Protein AF-A0A951ZNT4-F1 (afdb_monomer_lite)

Secondary structure (DSSP, 8-state):
-------HHHHHHHHHHHHHHHHHHHHHHHHHHHHHTTS-HHHHHHHHHHHHHHHHHHHHHHHHHHHHHHHHHHHHHTT-GGGHHHHHHHHHHHHHHHHHHHHHHHHHHHHHHHHHHHTSSS--

Foldseek 3Di:
DPPQPPDPVSVCVVVVVVVVVVVVVVVVVVVVVVVLVPPDDVVNVVVVVVVVVVVVLVVVLVVLVVVLVVVLVVCVVVVNNVVNVVSVVVNVVVSVVSVVVVVVCCVVCVVVVCVVVVVPPPPD

Structure (mmCIF, N/CA/C/O backbone):
data_AF-A0A951ZNT4-F1
#
_entry.id   AF-A0A951ZNT4-F1
#
loop_
_atom_site.group_PDB
_atom_site.id
_atom_site.type_symbol
_atom_site.label_atom_id
_atom_site.label_alt_id
_atom_site.label_comp_id
_atom_site.label_asym_id
_atom_site.label_entity_id
_atom_site.label_seq_id
_atom_site.pdbx_PDB_ins_code
_atom_site.Cartn_x
_atom_site.Cartn_y
_atom_site.Cartn_z
_atom_site.occupancy
_atom_site.B_iso_or_equiv
_atom_site.auth_seq_id
_atom_site.auth_comp_id
_atom_site.auth_asym_id
_atom_site.auth_atom_id
_atom_site.pdbx_PDB_model_num
ATOM 1 N N . MET A 1 1 ? -20.650 -4.894 19.867 1.00 52.72 1 MET A N 1
ATOM 2 C CA . MET A 1 1 ? -19.772 -5.561 18.879 1.00 52.72 1 MET A CA 1
ATOM 3 C C . MET A 1 1 ? -20.407 -6.892 18.522 1.00 52.72 1 MET A C 1
ATOM 5 O O . MET A 1 1 ? -20.814 -7.573 19.461 1.00 52.72 1 MET A O 1
ATOM 9 N N . PRO A 1 2 ? -20.552 -7.263 17.239 1.00 50.50 2 PRO A N 1
ATOM 10 C CA . PRO A 1 2 ? -20.989 -8.612 16.906 1.00 50.50 2 PRO A CA 1
ATOM 11 C C . PRO A 1 2 ? -19.933 -9.580 17.448 1.00 50.50 2 PRO A C 1
ATOM 13 O O . PRO A 1 2 ? -18.742 -9.393 17.199 1.00 50.50 2 PRO A O 1
ATOM 16 N N . LYS A 1 3 ? -20.347 -10.561 18.255 1.00 54.88 3 LYS A N 1
ATOM 17 C CA . LYS A 1 3 ? -19.443 -11.596 18.764 1.00 54.88 3 LYS A CA 1
ATOM 18 C C . LYS A 1 3 ? -18.881 -12.353 17.560 1.00 54.88 3 LYS A C 1
ATOM 20 O O . LYS A 1 3 ? -19.650 -12.939 16.801 1.00 54.88 3 LYS A O 1
ATOM 25 N N . VAL A 1 4 ? -17.561 -12.337 17.373 1.00 58.88 4 VAL A N 1
ATOM 26 C CA . VAL A 1 4 ? -16.910 -13.243 16.423 1.00 58.88 4 VAL A CA 1
ATOM 27 C C . VAL A 1 4 ? -17.118 -14.644 16.979 1.00 58.88 4 VAL A C 1
ATOM 29 O O . VAL A 1 4 ? -16.508 -15.017 17.977 1.00 58.88 4 VAL A O 1
ATOM 32 N N . ASN A 1 5 ? -18.042 -15.394 16.384 1.00 57.31 5 ASN A N 1
ATOM 33 C CA . ASN A 1 5 ? -18.236 -16.793 16.725 1.00 57.31 5 ASN A CA 1
ATOM 34 C C . ASN A 1 5 ? -16.961 -17.526 16.295 1.00 57.31 5 ASN A C 1
ATOM 36 O O . ASN A 1 5 ? -16.727 -17.690 15.096 1.00 57.31 5 ASN A O 1
ATOM 40 N N . THR A 1 6 ? -16.142 -17.953 17.257 1.00 66.88 6 THR A N 1
ATOM 41 C CA . THR A 1 6 ? -14.878 -18.702 17.095 1.00 66.88 6 THR A CA 1
ATOM 42 C C . THR A 1 6 ? -15.096 -20.132 16.582 1.00 66.88 6 THR A C 1
ATOM 44 O O . THR A 1 6 ? -14.324 -21.042 16.863 1.00 66.88 6 THR A O 1
ATOM 47 N N . SER A 1 7 ? -16.167 -20.352 15.820 1.00 80.81 7 SER A N 1
ATOM 48 C CA . SER A 1 7 ? -16.396 -21.593 15.099 1.00 80.81 7 SER A CA 1
ATOM 49 C C . SER A 1 7 ? -15.412 -21.679 13.934 1.00 80.81 7 SER A C 1
ATOM 51 O O . SER A 1 7 ? -15.215 -20.704 13.205 1.00 80.81 7 SER A O 1
ATOM 53 N N . ILE A 1 8 ? -14.837 -22.864 13.728 1.00 80.62 8 ILE A N 1
ATOM 54 C CA . ILE A 1 8 ? -13.947 -23.189 12.604 1.00 80.62 8 ILE A CA 1
ATOM 55 C C . ILE A 1 8 ? -14.555 -22.730 11.264 1.00 80.62 8 ILE A C 1
ATOM 57 O O . ILE A 1 8 ? -13.850 -22.182 10.421 1.00 80.62 8 ILE A O 1
ATOM 61 N N . GLY A 1 9 ? -15.881 -22.825 11.101 1.00 84.00 9 GLY A N 1
ATOM 62 C CA . GLY A 1 9 ? -16.577 -22.352 9.899 1.00 84.00 9 GLY A CA 1
ATOM 63 C C . GLY A 1 9 ? -16.457 -20.841 9.637 1.00 84.00 9 GLY A C 1
ATOM 64 O O . GLY A 1 9 ? -16.392 -20.425 8.482 1.00 84.00 9 GLY A O 1
ATOM 65 N N . SER A 1 10 ? -16.380 -20.005 10.677 1.00 81.38 10 SER A N 1
ATOM 66 C CA . SER A 1 10 ? -16.165 -18.554 10.536 1.00 81.38 10 SER A CA 1
ATOM 67 C C . SER A 1 10 ? -14.740 -18.234 10.088 1.00 81.38 10 SER A C 1
ATOM 69 O O . SER A 1 10 ? -14.535 -17.319 9.292 1.00 81.38 10 SER A O 1
ATOM 71 N N . ILE A 1 11 ? -13.763 -19.007 10.575 1.00 85.50 11 ILE A N 1
ATOM 72 C CA . ILE A 1 11 ? -12.355 -18.874 10.185 1.00 85.50 11 ILE A CA 1
ATOM 73 C C . ILE A 1 11 ? -12.208 -19.204 8.701 1.00 85.50 11 ILE A C 1
ATOM 75 O O . ILE A 1 11 ? -11.622 -18.414 7.970 1.00 85.50 11 ILE A O 1
ATOM 79 N N . PHE A 1 12 ? -12.816 -20.298 8.227 1.00 88.81 12 PHE A N 1
ATOM 80 C CA . PHE A 1 12 ? -12.808 -20.644 6.802 1.00 88.81 12 PHE A CA 1
ATOM 81 C C . PHE A 1 12 ? -13.473 -19.575 5.926 1.00 88.81 12 PHE A C 1
ATOM 83 O O . PHE A 1 12 ? -12.924 -19.224 4.884 1.00 88.81 12 PHE A O 1
ATOM 90 N N . LYS A 1 13 ? -14.602 -18.994 6.357 1.00 89.81 13 LYS A N 1
ATOM 91 C CA . LYS A 1 13 ? -15.257 -17.897 5.619 1.00 89.81 13 LYS A CA 1
ATOM 92 C C . LYS A 1 13 ? -14.366 -16.663 5.454 1.00 89.81 13 LYS A C 1
ATOM 94 O O . LYS A 1 13 ? -14.472 -15.987 4.437 1.00 89.81 13 LYS A O 1
ATOM 99 N N . LEU A 1 14 ? -13.505 -16.373 6.430 1.00 88.31 14 LEU A N 1
ATOM 100 C CA . LEU A 1 14 ? -12.541 -15.275 6.342 1.00 88.31 14 LEU A CA 1
ATOM 101 C C . LEU A 1 14 ? -11.288 -15.677 5.547 1.00 88.31 14 LEU A C 1
ATOM 103 O O . LEU A 1 14 ? -10.788 -14.899 4.743 1.00 88.31 14 LEU A O 1
ATOM 107 N N . ALA A 1 15 ? -10.781 -16.889 5.768 1.00 89.38 15 ALA A N 1
ATOM 108 C CA . ALA A 1 15 ? -9.512 -17.354 5.225 1.00 89.38 15 ALA A CA 1
ATOM 109 C C . ALA A 1 15 ? -9.577 -17.643 3.721 1.00 89.38 15 ALA A C 1
ATOM 111 O O . ALA A 1 15 ? -8.659 -17.265 3.002 1.00 89.38 15 ALA A O 1
ATOM 112 N N . ILE A 1 16 ? -10.653 -18.269 3.228 1.00 93.44 16 ILE A N 1
ATOM 113 C CA . ILE A 1 16 ? -10.806 -18.624 1.806 1.00 93.44 16 ILE A CA 1
ATOM 114 C C . ILE A 1 16 ? -10.567 -17.425 0.867 1.00 93.44 16 ILE A C 1
ATOM 116 O O . ILE A 1 16 ? -9.698 -17.536 0.001 1.00 93.44 16 ILE A O 1
ATOM 120 N N . PRO A 1 17 ? -11.254 -16.274 1.015 1.00 93.31 17 PRO A N 1
ATOM 121 C CA . PRO A 1 17 ? -11.028 -15.139 0.120 1.00 93.31 17 PRO A CA 1
ATOM 122 C C . PRO A 1 17 ? -9.614 -14.551 0.241 1.00 93.31 17 PRO A C 1
ATOM 124 O O . PRO A 1 17 ? -9.049 -14.124 -0.764 1.00 93.31 17 PRO A O 1
ATOM 127 N N . ILE A 1 18 ? -9.011 -14.574 1.437 1.00 92.06 18 ILE A N 1
ATOM 128 C CA . ILE A 1 18 ? -7.629 -14.113 1.649 1.00 92.06 18 ILE A CA 1
ATOM 129 C C . ILE A 1 18 ? -6.650 -15.010 0.883 1.00 92.06 18 ILE A C 1
ATOM 131 O O . ILE A 1 18 ? -5.815 -14.507 0.136 1.00 92.06 18 ILE A O 1
ATOM 135 N N . TYR A 1 19 ? -6.783 -16.332 1.015 1.00 93.12 19 TYR A N 1
ATOM 136 C CA . TYR A 1 19 ? -5.928 -17.292 0.317 1.00 93.12 19 TYR A CA 1
ATOM 137 C C . TYR A 1 19 ? -6.072 -17.207 -1.200 1.00 93.12 19 TYR A C 1
ATOM 139 O O . TYR A 1 19 ? -5.064 -17.259 -1.898 1.00 93.12 19 TYR A O 1
ATOM 147 N N . ILE A 1 20 ? -7.290 -17.024 -1.719 1.00 94.44 20 ILE A N 1
ATOM 148 C CA . ILE A 1 20 ? -7.502 -16.799 -3.156 1.00 94.44 20 ILE A CA 1
ATOM 149 C C . ILE A 1 20 ? -6.762 -15.534 -3.610 1.00 94.44 20 ILE A C 1
ATOM 151 O O . ILE A 1 20 ? -6.073 -15.567 -4.624 1.00 94.44 20 ILE A O 1
ATOM 155 N N . GLY A 1 21 ? -6.832 -14.443 -2.840 1.00 92.69 21 GLY A N 1
ATOM 156 C CA . GLY A 1 21 ? -6.072 -13.225 -3.130 1.00 92.69 21 GLY A CA 1
ATOM 157 C C . GLY A 1 21 ? -4.557 -13.454 -3.148 1.00 92.69 21 GLY A C 1
ATOM 158 O O . GLY A 1 21 ? -3.869 -12.977 -4.050 1.00 92.69 21 GLY A O 1
ATOM 159 N N . MET A 1 22 ? -4.036 -14.234 -2.197 1.00 92.88 22 MET A N 1
ATOM 160 C CA . MET A 1 22 ? -2.615 -14.592 -2.155 1.00 92.88 22 MET A CA 1
ATOM 161 C C . MET A 1 22 ? -2.201 -15.465 -3.347 1.00 92.88 22 MET A C 1
ATOM 163 O O . MET A 1 22 ? -1.163 -15.205 -3.950 1.00 92.88 22 MET A O 1
ATOM 167 N N . LEU A 1 23 ? -3.024 -16.447 -3.730 1.00 93.75 23 LEU A N 1
ATOM 168 C CA . LEU A 1 23 ? -2.790 -17.280 -4.913 1.00 93.75 23 LEU A CA 1
ATOM 169 C C . LEU A 1 23 ? -2.761 -16.443 -6.192 1.00 93.75 23 LEU A C 1
ATOM 171 O O . LEU A 1 23 ? -1.870 -16.633 -7.015 1.00 93.75 23 LEU A O 1
ATOM 175 N N . SER A 1 24 ? -3.678 -15.485 -6.336 1.00 93.81 24 SER A N 1
ATOM 176 C CA . SER A 1 24 ? -3.673 -14.546 -7.461 1.00 93.81 24 SER A C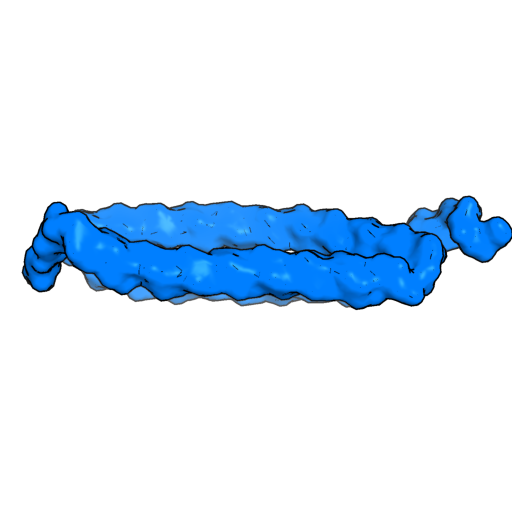A 1
ATOM 177 C C . SER A 1 24 ? -2.371 -13.745 -7.521 1.00 93.81 24 SER A C 1
ATOM 179 O O . SER A 1 24 ? -1.781 -13.626 -8.591 1.00 93.81 24 SER A O 1
ATOM 181 N N . ASN A 1 25 ? -1.875 -13.254 -6.381 1.00 90.44 25 ASN A N 1
ATOM 182 C CA . ASN A 1 25 ? -0.601 -12.533 -6.322 1.00 90.44 25 ASN A CA 1
ATOM 183 C C . ASN A 1 25 ? 0.592 -13.418 -6.730 1.00 90.44 25 ASN A C 1
ATOM 185 O O . ASN A 1 25 ? 1.471 -12.978 -7.467 1.00 90.44 25 ASN A O 1
ATOM 189 N N . THR A 1 26 ? 0.616 -14.680 -6.294 1.00 92.50 26 THR A N 1
ATOM 190 C CA . THR A 1 26 ? 1.647 -15.643 -6.713 1.00 92.50 26 THR A CA 1
ATOM 191 C C . THR A 1 26 ? 1.558 -15.965 -8.205 1.00 92.50 26 THR A C 1
ATOM 193 O O . THR A 1 26 ? 2.589 -16.032 -8.872 1.00 92.50 26 THR A O 1
ATOM 196 N N . LEU A 1 27 ? 0.349 -16.131 -8.749 1.00 94.00 27 LEU A N 1
ATOM 197 C CA . LEU A 1 27 ? 0.141 -16.394 -10.174 1.00 94.00 27 LEU A CA 1
ATOM 198 C C . LEU A 1 27 ? 0.657 -15.254 -11.050 1.00 94.00 27 LEU A C 1
ATOM 200 O O . LEU A 1 27 ? 1.296 -15.537 -12.059 1.00 94.00 27 LEU A O 1
ATOM 204 N N . VAL A 1 28 ? 0.443 -13.996 -10.651 1.00 90.94 28 VAL A N 1
ATOM 205 C CA . VAL A 1 28 ? 1.020 -12.833 -11.347 1.00 90.94 28 VAL A CA 1
ATOM 206 C C . VAL A 1 28 ? 2.541 -12.973 -11.447 1.00 90.94 28 VAL A C 1
ATOM 208 O O . VAL A 1 28 ? 3.075 -12.936 -12.548 1.00 90.94 28 VAL A O 1
ATOM 211 N N . GLY A 1 29 ? 3.230 -13.279 -10.341 1.00 87.62 29 GLY A N 1
ATOM 212 C CA . GL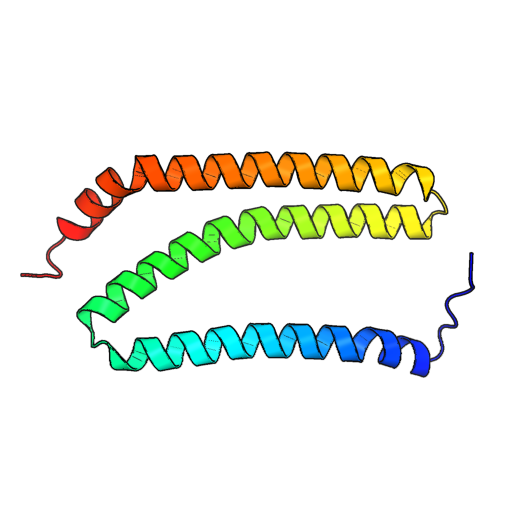Y A 1 29 ? 4.688 -13.459 -10.358 1.00 87.62 29 GLY A CA 1
ATOM 213 C C . GLY A 1 29 ? 5.169 -14.611 -11.253 1.00 87.62 29 GLY A C 1
ATOM 214 O O . GLY A 1 29 ? 6.193 -14.491 -11.932 1.00 87.62 29 GLY A O 1
ATOM 215 N N . VAL A 1 30 ? 4.425 -15.723 -11.298 1.00 89.31 30 VAL A N 1
ATOM 216 C CA . VAL A 1 30 ? 4.734 -16.861 -12.185 1.00 89.31 30 VAL A CA 1
ATOM 217 C C . VAL A 1 30 ? 4.548 -16.481 -13.653 1.00 89.31 30 VAL A C 1
ATOM 219 O O . VAL A 1 30 ? 5.400 -16.799 -14.485 1.00 89.31 30 VAL A O 1
ATOM 222 N N . VAL A 1 31 ? 3.452 -15.795 -13.976 1.00 90.50 31 VAL A N 1
ATOM 223 C CA . VAL A 1 31 ? 3.143 -15.358 -15.341 1.00 90.50 31 VAL A CA 1
ATOM 224 C C . VAL A 1 31 ? 4.171 -14.332 -15.818 1.00 90.50 31 VAL A C 1
ATOM 226 O O . VAL A 1 31 ? 4.730 -14.519 -16.899 1.00 90.50 31 VAL A O 1
ATOM 229 N N . ASP A 1 32 ? 4.504 -13.332 -15.000 1.00 85.00 32 ASP A N 1
ATOM 230 C CA . ASP A 1 32 ? 5.520 -12.316 -15.307 1.00 85.00 32 ASP A CA 1
ATOM 231 C C . ASP A 1 32 ? 6.877 -12.961 -15.618 1.00 85.00 32 ASP A C 1
ATOM 233 O O . ASP A 1 32 ? 7.486 -12.685 -16.654 1.00 85.00 32 ASP A O 1
ATOM 237 N N . THR A 1 33 ? 7.303 -13.913 -14.781 1.00 82.62 33 THR A N 1
ATOM 238 C CA . THR A 1 33 ? 8.546 -14.672 -14.995 1.00 82.62 33 THR A CA 1
ATOM 239 C C . THR A 1 33 ? 8.487 -15.503 -16.282 1.00 82.62 33 THR A C 1
ATOM 241 O O . THR A 1 33 ? 9.468 -15.582 -17.024 1.00 82.62 33 THR A O 1
ATOM 244 N N . GLY A 1 34 ? 7.334 -16.104 -16.588 1.00 84.69 34 GLY A N 1
ATOM 245 C CA . GLY A 1 34 ? 7.123 -16.890 -17.804 1.00 84.69 34 GLY A CA 1
ATOM 246 C C . GLY A 1 34 ? 7.156 -16.061 -19.095 1.00 84.69 34 GLY A C 1
ATOM 247 O O . GLY A 1 34 ? 7.658 -16.541 -20.114 1.00 84.69 34 GLY A O 1
ATOM 248 N N . PHE A 1 35 ? 6.656 -14.822 -19.066 1.00 82.50 35 PHE A N 1
ATOM 249 C CA . PHE A 1 35 ? 6.770 -13.876 -20.185 1.00 82.50 35 PHE A CA 1
ATOM 250 C C . PHE A 1 35 ? 8.211 -13.395 -20.366 1.00 82.50 35 PHE A C 1
ATOM 252 O O . PHE A 1 35 ? 8.729 -13.383 -21.484 1.00 82.50 35 PHE A O 1
ATOM 259 N N . MET A 1 36 ? 8.870 -13.076 -19.257 1.00 77.06 36 MET A N 1
ATOM 260 C CA . MET A 1 36 ? 10.271 -12.676 -19.209 1.00 77.06 36 MET A CA 1
ATOM 261 C C . MET A 1 36 ? 11.225 -13.768 -19.736 1.00 77.06 36 MET A C 1
ATOM 263 O O . MET A 1 36 ? 12.144 -13.488 -20.499 1.00 77.06 36 MET A O 1
ATOM 267 N N . GLY A 1 37 ? 10.941 -15.047 -19.484 1.00 76.19 37 GLY A N 1
ATOM 268 C CA . GLY A 1 37 ? 11.739 -16.159 -20.019 1.00 76.19 37 GLY A CA 1
ATOM 269 C C . GLY A 1 37 ? 11.838 -16.229 -21.554 1.00 76.19 37 GLY A C 1
ATOM 270 O O . GLY A 1 37 ? 12.686 -16.954 -22.071 1.00 76.19 37 GLY A O 1
ATOM 271 N N . ARG A 1 38 ? 11.006 -15.483 -22.301 1.00 78.38 38 ARG A N 1
ATOM 272 C CA . ARG A 1 38 ? 10.994 -15.474 -23.776 1.00 78.38 38 ARG A CA 1
ATOM 273 C C . ARG A 1 38 ? 11.786 -14.324 -24.412 1.00 78.38 38 ARG A C 1
ATOM 275 O O . ARG A 1 38 ? 11.982 -14.361 -25.623 1.00 78.38 38 ARG A O 1
ATOM 282 N N . VAL A 1 39 ? 12.239 -13.318 -23.652 1.00 74.69 39 VAL A N 1
ATOM 283 C CA . VAL A 1 39 ? 12.853 -12.084 -24.206 1.00 74.69 39 VAL A CA 1
ATOM 284 C C . VAL A 1 39 ? 14.381 -12.137 -24.394 1.00 74.69 39 VAL A C 1
ATOM 286 O O . VAL A 1 39 ? 14.991 -11.133 -24.746 1.00 74.69 39 VAL A O 1
ATOM 289 N N . GLY A 1 40 ? 15.014 -13.307 -24.254 1.00 71.44 40 GLY A N 1
ATOM 290 C CA . GLY A 1 40 ? 16.466 -13.476 -24.424 1.00 71.44 40 GLY A CA 1
ATOM 291 C C . GLY A 1 40 ? 17.286 -13.015 -23.208 1.00 71.44 40 GLY A C 1
ATOM 292 O O . GLY A 1 40 ? 16.768 -12.387 -22.290 1.00 71.44 40 GLY A O 1
ATOM 293 N N . VAL A 1 41 ? 18.581 -13.352 -23.173 1.00 72.44 41 VAL A N 1
ATOM 294 C CA . VAL A 1 41 ? 19.419 -13.235 -21.955 1.00 72.44 41 VAL A CA 1
ATOM 295 C C . VAL A 1 41 ? 19.700 -11.778 -21.552 1.00 72.44 41 VAL A C 1
ATOM 297 O O . VAL A 1 41 ? 19.715 -11.450 -20.369 1.00 72.44 41 VAL A O 1
ATOM 300 N N . LEU A 1 42 ? 19.879 -10.888 -22.533 1.00 69.81 42 LEU A N 1
ATOM 301 C CA . LEU A 1 42 ? 20.200 -9.470 -22.317 1.00 69.81 42 LEU A CA 1
ATOM 302 C C . LEU A 1 42 ? 19.040 -8.689 -21.661 1.00 69.81 42 LEU A C 1
ATOM 304 O O . LEU A 1 42 ? 19.246 -8.114 -20.589 1.00 69.81 42 LEU A O 1
ATOM 308 N N . PRO A 1 43 ? 17.807 -8.703 -22.211 1.00 73.88 43 PRO A N 1
ATOM 309 C CA . PRO A 1 43 ? 16.658 -8.072 -21.555 1.00 73.88 43 PRO A CA 1
ATOM 310 C C . PRO A 1 43 ? 16.307 -8.718 -20.211 1.00 73.88 43 PRO A C 1
ATOM 312 O O . PRO A 1 43 ? 15.897 -8.020 -19.284 1.00 73.88 43 PRO A O 1
ATOM 315 N N . GLN A 1 44 ? 16.517 -10.031 -20.074 1.00 74.31 44 GLN A N 1
ATOM 316 C CA . GLN A 1 44 ? 16.230 -10.756 -18.837 1.00 74.31 44 GLN A CA 1
ATOM 317 C C . GLN A 1 44 ? 17.086 -10.275 -17.661 1.00 74.31 44 GLN A C 1
ATOM 319 O O . GLN A 1 44 ? 16.562 -10.071 -16.564 1.00 74.31 44 GLN A O 1
ATOM 324 N N . SER A 1 45 ? 18.383 -10.050 -17.886 1.00 74.75 45 SER A N 1
ATOM 325 C CA . SER A 1 45 ? 19.288 -9.523 -16.859 1.00 74.75 45 SER A CA 1
ATOM 326 C C . SER A 1 45 ? 18.888 -8.112 -16.426 1.00 74.75 45 SER A C 1
ATOM 328 O O . SER A 1 45 ? 18.800 -7.841 -15.22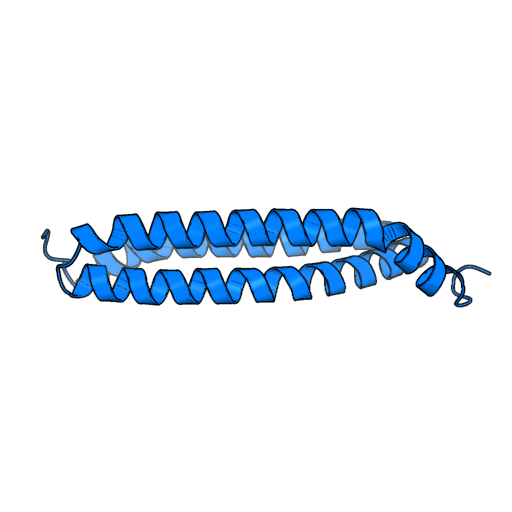9 1.00 74.75 45 SER A O 1
ATOM 330 N N . ALA A 1 46 ? 18.562 -7.230 -17.377 1.00 76.00 46 ALA A N 1
ATOM 331 C CA . ALA A 1 46 ? 18.144 -5.858 -17.082 1.00 76.00 46 ALA A CA 1
ATOM 332 C C . ALA A 1 46 ? 16.873 -5.804 -16.216 1.00 76.00 46 ALA A C 1
ATOM 334 O O . ALA A 1 46 ? 16.820 -5.066 -15.227 1.00 76.00 46 ALA A O 1
ATOM 335 N N . VAL A 1 47 ? 15.865 -6.619 -16.540 1.00 78.00 47 VAL A N 1
ATOM 336 C CA . VAL A 1 47 ? 14.634 -6.676 -15.741 1.00 78.00 47 VAL A CA 1
ATOM 337 C C . VAL A 1 47 ? 14.881 -7.347 -14.388 1.00 78.00 47 VAL A C 1
ATOM 339 O O . VAL A 1 47 ? 14.351 -6.871 -13.387 1.00 78.00 47 VAL A O 1
ATOM 342 N N . GLY A 1 48 ? 15.745 -8.368 -14.320 1.00 80.31 48 GLY A N 1
ATOM 343 C CA . GLY A 1 48 ? 16.171 -8.992 -13.064 1.00 80.31 48 GLY A CA 1
ATOM 344 C C . GLY A 1 48 ? 16.727 -7.974 -12.062 1.00 80.31 48 GLY A C 1
ATOM 345 O O . GLY A 1 48 ? 16.275 -7.922 -10.913 1.00 80.31 48 GLY A O 1
ATOM 346 N N . TYR A 1 49 ? 17.623 -7.089 -12.512 1.00 78.38 49 TYR A N 1
ATOM 347 C CA . TYR A 1 49 ? 18.104 -5.979 -11.685 1.00 78.38 49 TYR A CA 1
ATOM 348 C C . TYR A 1 49 ? 16.964 -5.036 -11.287 1.00 78.38 49 TYR A C 1
ATOM 350 O O . TYR A 1 49 ? 16.807 -4.757 -10.100 1.00 78.38 49 TYR A O 1
ATOM 358 N N . GLY A 1 50 ? 16.112 -4.618 -12.229 1.00 80.81 50 GLY A N 1
ATOM 359 C CA . GLY A 1 50 ? 14.953 -3.764 -11.938 1.00 80.81 50 GLY A CA 1
ATOM 360 C C . GLY A 1 50 ? 14.023 -4.334 -10.857 1.00 80.81 50 GLY A C 1
ATOM 361 O O . GLY A 1 50 ? 13.612 -3.612 -9.945 1.00 80.81 50 GLY A O 1
ATOM 362 N N . SER A 1 51 ? 13.752 -5.641 -10.895 1.00 82.38 51 SER A N 1
ATOM 363 C CA . SER A 1 51 ? 12.916 -6.321 -9.902 1.00 82.38 51 SER A CA 1
ATOM 364 C C . SER A 1 51 ? 13.535 -6.372 -8.500 1.00 82.38 51 SER A C 1
ATOM 366 O O . SER A 1 51 ? 12.801 -6.277 -7.516 1.00 82.38 51 SER A O 1
ATOM 368 N N . LEU A 1 52 ? 14.866 -6.442 -8.376 1.00 84.00 52 LEU A N 1
ATOM 369 C CA . LEU A 1 52 ? 15.542 -6.368 -7.074 1.00 84.00 52 LEU A CA 1
ATOM 370 C C . LEU A 1 52 ? 15.375 -4.985 -6.435 1.00 84.00 52 LEU A C 1
ATOM 372 O O . LEU A 1 52 ? 15.043 -4.893 -5.253 1.00 84.00 52 LEU A O 1
ATOM 376 N N . PHE A 1 53 ? 15.532 -3.912 -7.218 1.00 83.06 53 PHE A N 1
ATOM 377 C CA . PHE A 1 53 ? 15.296 -2.546 -6.734 1.00 83.06 53 PHE A CA 1
ATOM 378 C C . PHE A 1 53 ? 13.840 -2.335 -6.334 1.00 83.06 53 PHE A C 1
ATOM 380 O O . PHE A 1 53 ? 13.568 -1.820 -5.249 1.00 83.06 53 PHE A O 1
ATOM 387 N N . TYR A 1 54 ? 12.905 -2.798 -7.167 1.00 85.75 54 TYR A N 1
ATOM 388 C CA . TYR A 1 54 ? 11.486 -2.783 -6.830 1.00 85.75 54 TYR A CA 1
ATOM 389 C C . TYR A 1 54 ? 11.212 -3.499 -5.500 1.00 85.75 54 TYR A C 1
ATOM 391 O O . TYR A 1 54 ? 10.523 -2.949 -4.640 1.00 85.75 54 TYR A O 1
ATOM 399 N N . MET A 1 55 ? 11.795 -4.684 -5.293 1.00 88.50 55 MET A N 1
ATOM 400 C CA . MET A 1 55 ? 11.569 -5.482 -4.090 1.00 88.50 55 MET A CA 1
ATOM 401 C C . MET A 1 55 ? 12.043 -4.773 -2.814 1.00 88.50 55 MET A C 1
ATOM 403 O O . MET A 1 55 ? 11.345 -4.828 -1.802 1.00 88.50 55 MET A O 1
ATOM 407 N N . VAL A 1 56 ? 13.179 -4.067 -2.854 1.00 90.06 56 VAL A N 1
ATOM 408 C CA . VAL A 1 56 ? 13.696 -3.307 -1.701 1.00 90.06 56 VAL A CA 1
ATOM 409 C C . VAL A 1 56 ? 12.703 -2.229 -1.260 1.00 90.06 56 VAL A C 1
ATOM 411 O O . VAL A 1 56 ? 12.322 -2.185 -0.088 1.00 90.06 56 VAL A O 1
ATOM 414 N N . TYR A 1 57 ? 12.234 -1.391 -2.187 1.00 89.62 57 TYR A N 1
ATOM 415 C CA . TYR A 1 57 ? 11.265 -0.342 -1.857 1.00 89.62 57 TYR A CA 1
ATOM 416 C C . TYR A 1 57 ? 9.906 -0.934 -1.465 1.00 89.62 57 TYR A C 1
ATOM 418 O O . TYR A 1 57 ? 9.294 -0.513 -0.482 1.00 89.62 57 TYR A O 1
ATOM 426 N N . TYR A 1 58 ? 9.462 -1.978 -2.164 1.00 90.56 58 TYR A N 1
ATOM 427 C CA . TYR A 1 58 ? 8.237 -2.689 -1.816 1.00 90.56 58 TYR A CA 1
ATOM 428 C C . TYR A 1 58 ? 8.263 -3.193 -0.365 1.00 90.56 58 TYR A C 1
ATOM 430 O O . TYR A 1 58 ? 7.328 -2.925 0.388 1.00 90.56 58 TYR A O 1
ATOM 438 N N . LEU A 1 59 ? 9.346 -3.851 0.061 1.00 93.81 59 LEU A N 1
ATOM 439 C CA . LEU A 1 59 ? 9.498 -4.377 1.422 1.00 93.81 59 LEU A CA 1
ATOM 440 C C . LEU A 1 59 ? 9.490 -3.273 2.486 1.00 93.81 59 LEU A C 1
ATOM 442 O O . LEU A 1 59 ? 8.868 -3.446 3.537 1.00 93.81 59 LEU A O 1
ATOM 446 N N . MET A 1 60 ? 10.132 -2.133 2.217 1.00 93.06 60 MET A N 1
ATOM 447 C CA . MET A 1 60 ? 10.121 -0.988 3.136 1.00 93.06 60 MET A CA 1
ATOM 448 C C . MET A 1 60 ? 8.702 -0.450 3.354 1.00 93.06 60 MET A C 1
ATOM 450 O O . MET A 1 60 ? 8.279 -0.264 4.498 1.00 93.06 60 MET A O 1
ATOM 454 N N . GLY A 1 61 ? 7.945 -0.241 2.272 1.00 93.31 61 GLY A N 1
ATOM 455 C CA . GLY A 1 61 ? 6.554 0.206 2.359 1.00 93.31 61 GLY A CA 1
ATOM 456 C C . GLY A 1 61 ? 5.650 -0.840 3.020 1.00 93.31 61 GLY A C 1
ATOM 457 O O . GLY A 1 61 ? 4.875 -0.530 3.929 1.00 93.31 61 GLY A O 1
ATOM 458 N N . PHE A 1 62 ? 5.802 -2.102 2.618 1.00 92.19 62 PHE A N 1
ATOM 459 C CA . PHE A 1 62 ? 5.028 -3.227 3.133 1.00 92.19 62 PHE A CA 1
ATOM 460 C C . PHE A 1 62 ? 5.205 -3.415 4.645 1.00 92.19 62 PHE A C 1
ATOM 462 O O . PHE A 1 62 ? 4.217 -3.598 5.357 1.00 92.19 62 PHE A O 1
ATOM 469 N N . GLY A 1 63 ? 6.430 -3.277 5.165 1.00 93.25 63 GLY A N 1
ATOM 470 C CA . GLY A 1 63 ? 6.699 -3.354 6.603 1.00 93.25 63 GLY A CA 1
ATOM 471 C C . GLY A 1 63 ? 5.917 -2.316 7.415 1.00 93.25 63 GLY A C 1
ATOM 472 O O . GLY A 1 63 ? 5.362 -2.632 8.470 1.00 93.25 63 GLY A O 1
ATOM 473 N N . PHE A 1 64 ? 5.792 -1.091 6.903 1.00 92.88 64 PHE A N 1
ATOM 474 C CA . PHE A 1 64 ? 5.020 -0.043 7.571 1.00 92.88 64 PHE A CA 1
ATOM 475 C C . PHE A 1 64 ? 3.507 -0.284 7.485 1.00 92.88 64 PHE A C 1
ATOM 477 O O . PHE A 1 64 ? 2.796 -0.062 8.469 1.00 92.88 64 PHE A O 1
ATOM 484 N N . VAL A 1 65 ? 3.004 -0.794 6.354 1.00 94.44 65 VAL A N 1
ATOM 485 C CA . VAL A 1 65 ? 1.589 -1.191 6.220 1.00 94.44 65 VAL A CA 1
ATOM 486 C C . VAL A 1 65 ? 1.242 -2.314 7.202 1.00 94.44 65 VAL A C 1
ATOM 488 O O . VAL A 1 65 ? 0.245 -2.201 7.918 1.00 94.44 65 VAL A O 1
ATOM 491 N N . LEU A 1 66 ? 2.083 -3.349 7.307 1.00 94.88 66 LEU A N 1
ATOM 492 C CA . LEU A 1 66 ? 1.906 -4.429 8.282 1.00 94.88 66 LEU A CA 1
ATOM 493 C C . LEU A 1 66 ? 1.917 -3.902 9.724 1.00 94.88 66 LEU A C 1
ATOM 495 O O . LEU A 1 66 ? 1.037 -4.239 10.518 1.00 94.88 66 LEU A O 1
ATOM 499 N N . GLY A 1 67 ? 2.867 -3.025 10.062 1.00 94.44 67 GLY A N 1
ATOM 500 C CA . GLY A 1 67 ? 2.936 -2.395 11.383 1.00 94.44 67 GLY A CA 1
ATOM 501 C C . GLY A 1 67 ? 1.664 -1.612 11.729 1.00 94.44 67 GLY A C 1
ATOM 502 O O . GLY A 1 67 ? 1.119 -1.747 12.830 1.00 94.44 67 GLY A O 1
ATOM 503 N N . ALA A 1 68 ? 1.130 -0.847 10.775 1.00 94.62 68 ALA A N 1
ATOM 504 C CA . ALA A 1 68 ? -0.124 -0.122 10.949 1.00 94.62 68 ALA A CA 1
ATOM 505 C C . ALA A 1 68 ? -1.326 -1.064 11.120 1.00 94.62 68 ALA A C 1
ATOM 507 O O . ALA A 1 68 ? -2.161 -0.834 12.001 1.00 94.62 68 ALA A O 1
ATOM 508 N N . GLN A 1 69 ? -1.397 -2.150 10.342 1.00 93.81 69 GLN A N 1
ATOM 509 C CA . GLN A 1 69 ? -2.440 -3.171 10.473 1.00 93.81 69 GLN A CA 1
ATOM 510 C C . GLN A 1 69 ? -2.440 -3.819 11.863 1.00 93.81 69 GLN A C 1
ATOM 512 O O . GLN A 1 69 ? -3.513 -3.976 12.446 1.00 93.81 69 GLN A O 1
ATOM 517 N N . ILE A 1 70 ? -1.269 -4.115 12.441 1.00 95.00 70 ILE A N 1
ATOM 518 C CA . ILE A 1 70 ? -1.150 -4.662 13.806 1.00 95.00 70 ILE A CA 1
ATOM 519 C C . ILE A 1 70 ? -1.728 -3.684 14.840 1.00 95.00 70 ILE A C 1
ATOM 521 O O . ILE A 1 70 ? -2.518 -4.074 15.705 1.00 95.00 70 ILE A O 1
ATOM 525 N N . ILE A 1 71 ? -1.380 -2.397 14.743 1.00 94.00 71 ILE A N 1
ATOM 526 C CA . ILE A 1 71 ? -1.879 -1.363 15.664 1.00 94.00 71 ILE A CA 1
ATOM 527 C C . ILE A 1 71 ? -3.400 -1.200 15.522 1.00 94.00 71 ILE A C 1
ATOM 529 O O . ILE A 1 71 ? -4.108 -1.077 16.528 1.00 94.00 71 ILE A O 1
ATOM 533 N N . ILE A 1 72 ? -3.913 -1.214 14.289 1.00 94.25 72 ILE A N 1
ATOM 534 C CA . ILE A 1 72 ? -5.347 -1.134 13.998 1.00 94.25 72 ILE A CA 1
ATOM 535 C C . ILE A 1 72 ? -6.075 -2.357 14.568 1.00 94.25 72 ILE A C 1
ATOM 537 O O . ILE A 1 72 ? -7.042 -2.180 15.308 1.00 94.25 72 ILE A O 1
ATOM 541 N N . ALA A 1 73 ? -5.583 -3.572 14.316 1.00 91.81 73 ALA A N 1
ATOM 542 C CA . ALA A 1 73 ? -6.141 -4.816 14.847 1.00 91.81 73 ALA A CA 1
ATOM 543 C C . ALA A 1 73 ? -6.200 -4.807 16.378 1.00 91.81 73 ALA A C 1
ATOM 545 O O . ALA A 1 73 ? -7.247 -5.101 16.960 1.00 91.81 73 ALA A O 1
ATOM 546 N N . ARG A 1 74 ? -5.123 -4.361 17.038 1.00 92.81 74 ARG A N 1
ATOM 547 C CA . ARG A 1 74 ? -5.094 -4.200 18.495 1.00 92.81 74 ARG A CA 1
ATOM 548 C C . ARG A 1 74 ? -6.166 -3.224 18.984 1.00 92.81 74 ARG A C 1
ATOM 550 O O . ARG A 1 74 ? -6.913 -3.553 19.900 1.00 92.81 74 ARG A O 1
ATOM 557 N N . ARG A 1 75 ? -6.293 -2.036 18.378 1.00 90.75 75 ARG A N 1
ATOM 558 C CA . ARG A 1 75 ? -7.303 -1.040 18.801 1.00 90.75 75 ARG A CA 1
ATOM 559 C C . ARG A 1 75 ? -8.735 -1.471 18.494 1.00 90.75 75 ARG A C 1
ATOM 561 O O . ARG A 1 75 ? -9.637 -1.113 19.252 1.00 90.75 75 ARG A O 1
ATOM 568 N N . MET A 1 76 ? -8.940 -2.238 17.423 1.00 89.62 76 MET A N 1
ATOM 569 C CA . MET A 1 76 ? -10.219 -2.889 17.143 1.00 89.62 76 MET A CA 1
ATOM 570 C C . MET A 1 76 ? -10.560 -3.916 18.231 1.00 89.62 76 MET A C 1
ATOM 572 O O . MET A 1 76 ? -11.690 -3.911 18.714 1.00 89.62 76 MET A O 1
ATOM 576 N N . GLY A 1 77 ? -9.585 -4.716 18.681 1.00 88.12 77 GLY A N 1
ATOM 577 C CA . GLY A 1 77 ? -9.749 -5.661 19.793 1.00 88.12 77 GLY A CA 1
ATOM 578 C C . GLY A 1 77 ? -10.009 -4.993 21.149 1.00 88.12 77 GLY A C 1
ATOM 579 O O . GLY A 1 77 ? -10.801 -5.493 21.938 1.00 88.12 77 GLY A O 1
ATOM 580 N N . GLU A 1 78 ? -9.417 -3.821 21.401 1.00 90.94 78 GLU A N 1
ATOM 581 C CA . GLU A 1 78 ? -9.612 -3.036 22.635 1.00 90.94 78 GLU A CA 1
ATOM 582 C C . GLU A 1 78 ? -10.957 -2.278 22.700 1.00 90.94 78 GLU A C 1
ATOM 584 O O . GLU A 1 78 ? -11.183 -1.511 23.637 1.00 90.94 78 GLU A O 1
ATOM 589 N N . GLY A 1 79 ? -11.840 -2.399 21.702 1.00 88.88 79 GLY A N 1
ATOM 590 C CA . GLY A 1 79 ? -13.096 -1.639 21.676 1.00 88.88 79 GLY A CA 1
ATOM 591 C C . GLY A 1 79 ? -12.966 -0.189 21.195 1.00 88.88 79 GLY A C 1
ATOM 592 O O . GLY A 1 79 ? -13.966 0.511 21.033 1.00 88.88 79 GLY A O 1
ATOM 593 N N . LYS A 1 80 ? -11.746 0.289 20.925 1.00 88.62 80 LYS A N 1
ATOM 594 C CA . LYS A 1 80 ? -11.428 1.704 20.663 1.00 88.62 80 LYS A CA 1
ATOM 595 C C . LYS A 1 80 ? -11.549 2.069 19.179 1.00 88.62 80 LYS A C 1
ATOM 597 O O . LYS A 1 80 ? -10.640 2.669 18.602 1.00 88.62 80 LYS A O 1
ATOM 602 N N . LEU A 1 81 ? -12.697 1.773 18.567 1.00 85.56 81 LEU A N 1
ATOM 603 C CA . LEU A 1 81 ? -12.958 1.996 17.133 1.00 85.56 81 LEU A CA 1
ATOM 604 C C . LEU A 1 81 ? -12.771 3.459 16.701 1.00 85.56 81 LEU A C 1
ATOM 606 O O . LEU A 1 81 ? -12.233 3.730 15.631 1.00 85.56 81 LEU A O 1
ATOM 610 N N . ARG A 1 82 ? -13.104 4.418 17.574 1.00 89.88 82 ARG A N 1
ATOM 611 C CA . ARG A 1 82 ? -12.938 5.858 17.302 1.00 89.88 82 ARG A CA 1
ATOM 612 C C . ARG A 1 82 ? -11.475 6.270 17.073 1.00 89.88 82 ARG A C 1
ATOM 614 O O . ARG A 1 82 ? -11.218 7.307 16.474 1.00 89.88 82 ARG A O 1
ATOM 621 N N . ARG A 1 83 ? -10.510 5.460 17.529 1.00 87.88 83 ARG A N 1
ATOM 622 C CA . ARG A 1 83 ? -9.070 5.687 17.324 1.00 87.88 83 ARG A CA 1
ATOM 623 C C . ARG A 1 83 ? -8.503 4.984 16.089 1.00 87.88 83 ARG A C 1
ATOM 625 O O . ARG A 1 83 ? -7.322 5.179 15.820 1.00 87.88 83 ARG A O 1
ATOM 632 N N . VAL A 1 84 ? -9.290 4.173 15.377 1.00 91.88 84 VAL A N 1
ATOM 633 C CA . VAL A 1 84 ? -8.852 3.442 14.174 1.00 91.88 84 VAL A CA 1
ATOM 634 C C . VAL A 1 84 ? -8.787 4.369 12.963 1.00 91.88 84 VAL A C 1
ATOM 636 O O . VAL A 1 84 ? -7.756 4.410 12.299 1.00 91.88 84 VAL A O 1
ATOM 639 N N . GLY A 1 85 ? -9.835 5.169 12.732 1.00 91.31 85 GLY A N 1
ATOM 640 C CA . GLY A 1 85 ? -9.908 6.102 11.599 1.00 91.31 85 GLY A CA 1
ATOM 641 C C . GLY A 1 85 ? -8.695 7.038 11.488 1.00 91.31 85 GLY A C 1
ATOM 642 O O . GLY A 1 85 ? -8.057 7.060 10.438 1.00 91.31 85 GLY A O 1
ATOM 643 N N . PRO A 1 86 ? -8.294 7.736 12.570 1.00 94.12 86 PRO A N 1
ATOM 644 C CA . PRO A 1 86 ? -7.114 8.598 12.541 1.00 94.12 86 PRO A CA 1
ATOM 645 C C . PRO A 1 86 ? -5.799 7.858 12.258 1.00 94.12 86 PRO A C 1
ATOM 647 O O . PRO A 1 86 ? -4.948 8.404 11.568 1.00 94.12 86 PRO A O 1
ATOM 650 N N . ILE A 1 87 ? -5.618 6.618 12.747 1.00 93.12 87 ILE A N 1
ATOM 651 C CA . ILE A 1 87 ? -4.420 5.832 12.391 1.00 93.12 87 ILE A CA 1
ATOM 652 C C . ILE A 1 87 ? -4.421 5.559 10.901 1.00 93.12 87 ILE A C 1
ATOM 654 O O . ILE A 1 87 ? -3.411 5.785 10.254 1.00 93.12 87 ILE A O 1
ATOM 658 N N . PHE A 1 88 ? -5.545 5.078 10.371 1.00 94.06 88 PHE A N 1
ATOM 659 C CA . PHE A 1 88 ? -5.648 4.703 8.972 1.00 94.06 88 PHE A CA 1
ATOM 660 C C . PHE A 1 88 ? -5.335 5.887 8.052 1.00 94.06 88 PHE A C 1
ATOM 662 O O . PHE A 1 88 ? -4.510 5.751 7.155 1.00 94.06 88 PHE A O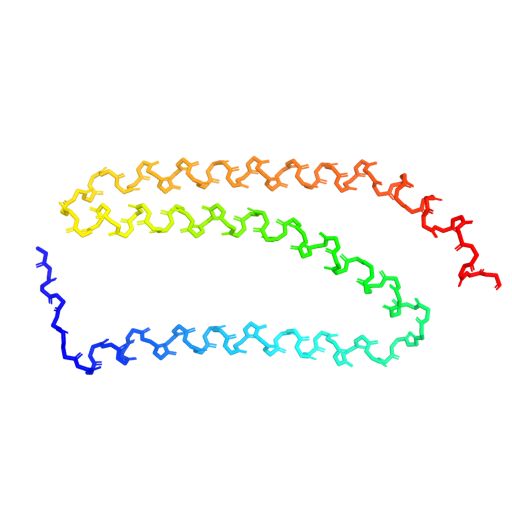 1
ATOM 669 N N . ILE A 1 89 ? -5.920 7.058 8.324 1.00 95.31 89 ILE A N 1
ATOM 670 C CA . ILE A 1 89 ? -5.675 8.278 7.542 1.00 95.31 89 ILE A CA 1
ATOM 671 C C . ILE A 1 89 ? -4.207 8.707 7.646 1.00 95.31 89 ILE A C 1
ATOM 673 O O . ILE A 1 89 ? -3.584 8.985 6.625 1.00 95.31 89 ILE A O 1
ATOM 677 N N . ASN A 1 90 ? -3.627 8.707 8.850 1.00 95.19 90 ASN A N 1
ATOM 678 C CA . ASN A 1 90 ? -2.222 9.079 9.034 1.00 95.19 90 ASN A CA 1
ATOM 679 C C . ASN A 1 90 ? -1.279 8.101 8.322 1.00 95.19 90 ASN A C 1
ATOM 681 O O . ASN A 1 90 ? -0.348 8.526 7.645 1.00 95.19 90 ASN A O 1
ATOM 685 N N . THR A 1 91 ? -1.532 6.796 8.435 1.00 95.50 91 THR A N 1
ATOM 686 C CA . THR A 1 91 ? -0.776 5.756 7.731 1.00 95.50 91 THR A CA 1
ATOM 687 C C . THR A 1 91 ? -0.888 5.931 6.219 1.00 95.50 91 THR A C 1
ATOM 689 O O . THR A 1 91 ? 0.130 5.871 5.535 1.00 95.50 91 THR A O 1
ATOM 692 N N . ALA A 1 92 ? -2.089 6.184 5.695 1.00 95.19 92 ALA A N 1
ATOM 693 C CA . ALA A 1 92 ? -2.307 6.419 4.271 1.00 95.19 92 ALA A CA 1
ATOM 694 C C . ALA A 1 92 ? -1.569 7.674 3.781 1.00 95.19 92 ALA A C 1
ATOM 696 O O . ALA A 1 92 ? -0.939 7.643 2.728 1.00 95.19 92 ALA A O 1
ATOM 697 N N . PHE A 1 93 ? -1.581 8.755 4.562 1.00 96.69 93 PHE A N 1
ATOM 698 C CA . PHE A 1 93 ? -0.869 9.986 4.224 1.00 96.69 93 PHE A CA 1
ATOM 699 C C . PHE A 1 93 ? 0.653 9.794 4.216 1.00 96.69 93 PHE A C 1
ATOM 701 O O . PHE A 1 93 ? 1.323 10.206 3.272 1.00 96.69 93 PHE A O 1
ATOM 708 N N . VAL A 1 94 ? 1.203 9.092 5.214 1.00 95.75 94 VAL A N 1
ATOM 709 C CA . VAL A 1 94 ? 2.630 8.726 5.237 1.00 95.75 94 VAL A CA 1
ATOM 710 C C . VAL A 1 94 ? 2.988 7.849 4.036 1.00 95.75 94 VAL A C 1
ATOM 712 O O . VAL A 1 94 ? 4.024 8.066 3.414 1.00 95.75 94 VAL A O 1
ATOM 715 N N . MET A 1 95 ? 2.119 6.908 3.662 1.00 95.75 95 MET A N 1
ATOM 716 C CA . MET A 1 95 ? 2.309 6.060 2.482 1.00 95.75 95 MET A CA 1
ATOM 717 C C . MET A 1 95 ? 2.259 6.837 1.166 1.00 95.75 95 MET A C 1
ATOM 719 O O . MET A 1 95 ? 3.029 6.537 0.258 1.00 95.75 95 MET A O 1
ATOM 723 N N . LEU A 1 96 ? 1.405 7.856 1.060 1.00 96.44 96 LEU A N 1
ATOM 724 C CA . LEU A 1 96 ? 1.368 8.742 -0.105 1.00 96.44 96 LEU A CA 1
ATOM 725 C C . LEU A 1 96 ? 2.657 9.554 -0.236 1.00 96.44 96 LEU A C 1
ATOM 727 O O . LEU A 1 96 ? 3.208 9.646 -1.331 1.00 96.44 96 LEU A O 1
ATOM 731 N N . ILE A 1 97 ? 3.170 10.094 0.873 1.00 96.81 97 ILE A N 1
ATOM 732 C CA . ILE A 1 97 ? 4.464 10.790 0.885 1.00 96.81 97 ILE A CA 1
ATOM 733 C C . ILE A 1 97 ?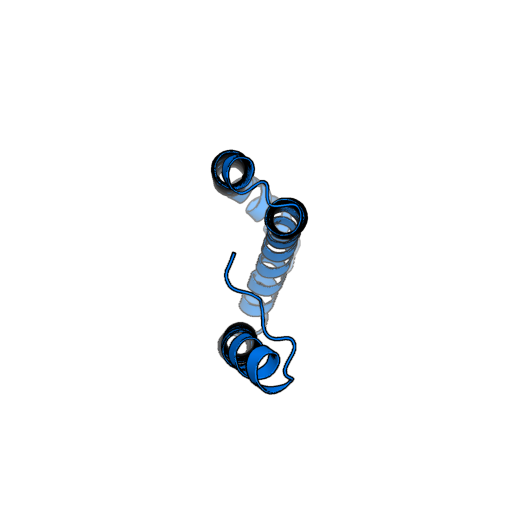 5.583 9.822 0.500 1.00 96.81 97 ILE A C 1
ATOM 735 O O . ILE A 1 97 ? 6.411 10.153 -0.344 1.00 96.81 97 ILE A O 1
ATOM 739 N N . TYR A 1 98 ? 5.588 8.616 1.071 1.00 95.38 98 TYR A N 1
ATOM 740 C CA . TYR A 1 98 ? 6.549 7.573 0.725 1.00 95.38 98 TYR A CA 1
ATOM 741 C C . TYR A 1 98 ? 6.521 7.255 -0.777 1.00 95.38 98 TYR A C 1
ATOM 743 O O . TYR A 1 98 ? 7.563 7.285 -1.426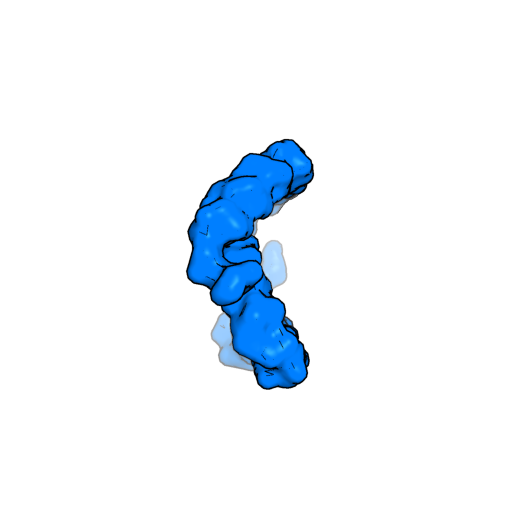 1.00 95.38 98 TYR A O 1
ATOM 751 N N . ALA A 1 99 ? 5.336 7.036 -1.352 1.00 94.69 99 ALA A N 1
ATOM 752 C CA . ALA A 1 99 ? 5.176 6.776 -2.780 1.00 94.69 99 ALA A CA 1
ATOM 753 C C . ALA A 1 99 ? 5.683 7.946 -3.639 1.00 94.69 99 ALA A C 1
ATOM 755 O O . ALA A 1 99 ? 6.433 7.723 -4.586 1.00 94.69 99 ALA A O 1
ATOM 756 N N . ALA A 1 100 ? 5.335 9.187 -3.286 1.00 95.62 100 ALA A N 1
ATOM 757 C CA . ALA A 1 100 ? 5.804 10.374 -3.996 1.00 95.62 100 ALA A CA 1
ATOM 758 C C . ALA A 1 100 ? 7.335 10.515 -3.942 1.00 95.62 100 ALA A C 1
ATOM 760 O O . ALA A 1 100 ? 7.956 10.813 -4.961 1.00 95.62 100 ALA A O 1
ATOM 761 N N . LEU A 1 101 ? 7.951 10.249 -2.784 1.00 94.00 101 LEU A N 1
ATOM 762 C CA . LEU A 1 101 ? 9.405 10.273 -2.614 1.00 94.00 101 LEU A CA 1
ATOM 763 C C . LEU A 1 101 ? 10.097 9.194 -3.448 1.00 94.00 101 LEU A C 1
ATOM 765 O O . LEU A 1 101 ? 11.084 9.495 -4.112 1.00 94.00 101 LEU A O 1
ATOM 769 N N . ILE A 1 102 ? 9.581 7.960 -3.451 1.00 92.00 102 ILE A N 1
ATOM 770 C CA . ILE A 1 102 ? 10.146 6.878 -4.267 1.00 92.00 102 ILE A CA 1
ATOM 771 C C . ILE A 1 102 ? 10.004 7.190 -5.757 1.00 92.00 102 ILE A C 1
ATOM 773 O O . ILE A 1 102 ? 10.974 7.043 -6.493 1.00 92.00 102 ILE A O 1
ATOM 777 N N . ILE A 1 103 ? 8.844 7.677 -6.206 1.00 91.69 103 ILE A N 1
ATOM 778 C CA . ILE A 1 103 ? 8.644 8.072 -7.607 1.00 91.69 103 ILE A CA 1
ATOM 779 C C . ILE A 1 103 ? 9.623 9.185 -7.991 1.00 91.69 103 ILE A C 1
ATOM 781 O O . ILE A 1 103 ? 10.278 9.084 -9.024 1.00 91.69 103 ILE A O 1
ATOM 785 N N . LEU A 1 104 ? 9.775 10.213 -7.155 1.00 91.50 104 LEU A N 1
ATOM 786 C CA . LEU A 1 104 ? 10.722 11.299 -7.401 1.00 91.50 104 LEU A CA 1
ATOM 787 C C . LEU A 1 104 ? 12.169 10.789 -7.466 1.00 91.50 104 LEU A C 1
ATOM 789 O O . LEU A 1 104 ? 12.903 11.148 -8.384 1.00 91.50 104 LEU A O 1
ATOM 793 N N . LEU A 1 105 ? 12.570 9.931 -6.524 1.00 87.56 105 LEU A N 1
ATOM 794 C CA . LEU A 1 105 ? 13.901 9.323 -6.499 1.00 87.56 105 LEU A CA 1
ATOM 795 C C . LEU A 1 105 ? 14.165 8.474 -7.739 1.00 87.56 105 LEU A C 1
ATOM 797 O O . LEU A 1 105 ? 15.253 8.555 -8.298 1.00 87.56 105 LEU A O 1
ATOM 801 N N . VAL A 1 106 ? 13.181 7.695 -8.192 1.00 86.38 106 VAL A N 1
ATOM 802 C CA . VAL A 1 106 ? 13.300 6.910 -9.422 1.00 86.38 106 VAL A CA 1
ATOM 803 C C . VAL A 1 106 ? 13.418 7.843 -10.624 1.00 86.38 106 VAL A C 1
ATOM 805 O O . VAL A 1 106 ? 14.350 7.686 -11.399 1.00 86.38 106 VAL A O 1
ATOM 808 N N . LEU A 1 107 ? 12.555 8.852 -10.761 1.00 86.25 107 LEU A N 1
ATOM 809 C CA . LEU A 1 107 ? 12.583 9.775 -11.902 1.00 86.25 107 LEU A CA 1
ATOM 810 C C . LEU A 1 107 ? 13.894 10.568 -12.006 1.00 86.25 107 LEU A C 1
ATOM 812 O O . LEU A 1 107 ? 14.405 10.749 -13.108 1.00 86.25 107 LEU A O 1
ATOM 816 N N . LEU A 1 108 ? 14.452 11.022 -10.881 1.00 85.62 108 LEU A N 1
ATOM 817 C CA . LEU A 1 108 ? 15.726 11.750 -10.854 1.00 85.62 108 LEU A CA 1
ATOM 818 C C . LEU A 1 108 ? 16.934 10.811 -10.962 1.00 85.62 108 LEU A C 1
ATOM 820 O O . LEU A 1 108 ? 17.924 11.127 -11.617 1.00 85.62 108 LEU A O 1
ATOM 824 N N . GLY A 1 109 ? 16.858 9.654 -10.307 1.00 78.38 109 GLY A N 1
ATOM 825 C CA . GLY A 1 109 ? 17.947 8.691 -10.211 1.00 78.38 109 GLY A CA 1
ATOM 826 C C . GLY A 1 109 ? 18.111 7.821 -11.450 1.00 78.38 109 GLY A C 1
ATOM 827 O O . GLY A 1 109 ? 19.186 7.256 -11.626 1.00 78.38 109 GLY A O 1
ATOM 828 N N . ILE A 1 110 ? 17.102 7.726 -12.327 1.00 73.12 110 ILE A N 1
ATOM 829 C CA . ILE A 1 110 ? 17.132 6.813 -13.478 1.00 73.12 110 ILE A CA 1
ATOM 830 C C . ILE A 1 110 ? 18.286 7.120 -14.436 1.00 73.12 110 ILE A C 1
ATOM 832 O O . ILE A 1 110 ? 18.916 6.190 -14.924 1.00 73.12 110 ILE A O 1
ATOM 836 N N . GLN A 1 111 ? 18.633 8.395 -14.654 1.00 65.62 111 GLN A N 1
ATOM 837 C CA . GLN A 1 111 ? 19.753 8.767 -15.528 1.00 65.62 111 GLN A CA 1
ATOM 838 C C . GLN A 1 111 ? 21.101 8.344 -14.935 1.00 65.62 111 GLN A C 1
ATOM 840 O O . GLN A 1 111 ? 21.904 7.699 -15.610 1.00 65.62 111 GLN A O 1
ATOM 845 N N . THR A 1 112 ? 21.319 8.627 -13.650 1.00 67.44 112 THR A N 1
ATOM 846 C CA . THR A 1 112 ? 22.519 8.205 -12.916 1.00 67.44 112 THR A CA 1
ATOM 847 C C . THR A 1 112 ? 22.622 6.682 -12.866 1.00 67.44 112 THR A C 1
ATOM 849 O O . THR A 1 112 ? 23.682 6.116 -13.116 1.00 67.44 112 THR A O 1
ATOM 852 N N . PHE A 1 113 ? 21.503 6.007 -12.627 1.00 65.38 113 PHE A N 1
ATOM 853 C CA . PHE A 1 113 ? 21.404 4.558 -12.522 1.00 65.38 113 PHE A CA 1
ATOM 854 C C . PHE A 1 113 ? 21.687 3.847 -13.853 1.00 65.38 113 PHE A C 1
ATOM 856 O O . PHE A 1 113 ? 22.496 2.920 -13.890 1.00 65.38 113 PHE A O 1
ATOM 863 N N . PHE A 1 114 ? 21.104 4.327 -14.959 1.00 61.50 114 PHE A N 1
ATOM 864 C CA . PHE A 1 114 ? 21.407 3.819 -16.299 1.00 61.50 114 PHE A CA 1
ATOM 865 C C . PHE A 1 114 ? 22.874 4.050 -16.664 1.00 61.50 114 PHE A C 1
ATOM 867 O O . PHE A 1 114 ? 23.504 3.140 -17.188 1.00 61.50 114 PHE A O 1
ATOM 874 N N . SER A 1 115 ? 23.452 5.210 -16.335 1.00 62.25 115 SER A N 1
ATOM 875 C CA . SER A 1 115 ? 24.874 5.463 -16.603 1.00 62.25 115 SER A CA 1
ATOM 876 C C . SER A 1 115 ? 25.822 4.589 -15.769 1.00 62.25 115 SER A C 1
ATOM 878 O O . SER A 1 115 ? 26.877 4.209 -16.262 1.00 62.25 115 SER A O 1
ATOM 880 N N . LEU A 1 116 ? 25.463 4.224 -14.534 1.00 63.81 116 LEU A N 1
ATOM 881 C CA . LEU A 1 116 ? 26.290 3.373 -13.668 1.00 63.81 116 LEU A CA 1
ATOM 882 C C . LEU A 1 116 ? 26.245 1.894 -14.070 1.00 63.81 116 LEU A C 1
ATOM 884 O O . LEU A 1 116 ? 27.258 1.214 -13.961 1.00 63.81 116 LEU A O 1
ATOM 888 N N . ILE A 1 117 ? 25.095 1.408 -14.545 1.00 62.09 117 ILE A N 1
ATOM 889 C CA . ILE A 1 117 ? 24.908 0.002 -14.942 1.00 62.09 117 ILE A CA 1
ATOM 890 C C . ILE A 1 117 ? 25.293 -0.243 -16.407 1.00 62.09 117 ILE A C 1
ATOM 892 O O . ILE A 1 117 ? 25.827 -1.302 -16.719 1.00 62.09 117 ILE A O 1
ATOM 896 N N . LEU A 1 118 ? 25.070 0.717 -17.314 1.00 59.31 118 LEU A N 1
ATOM 897 C CA . LEU A 1 118 ? 25.448 0.567 -18.729 1.00 59.31 118 LEU A CA 1
ATOM 898 C C . LEU A 1 118 ? 26.947 0.768 -18.987 1.00 59.31 118 LEU A C 1
ATOM 900 O O . LEU A 1 118 ? 27.436 0.294 -20.005 1.00 59.31 118 LEU A O 1
ATOM 904 N N . ASN A 1 119 ? 27.681 1.450 -18.097 1.00 55.94 119 ASN A N 1
ATOM 905 C CA . ASN A 1 119 ? 29.136 1.596 -18.237 1.00 55.94 119 ASN A CA 1
ATOM 906 C C . ASN A 1 119 ? 29.913 0.320 -17.864 1.00 55.94 119 ASN A C 1
ATOM 908 O O . ASN A 1 119 ? 31.093 0.224 -18.192 1.00 55.94 119 ASN A O 1
ATOM 912 N N . SER A 1 120 ? 29.289 -0.665 -17.205 1.00 53.44 120 SER A N 1
ATOM 913 C CA . SER A 1 120 ? 29.895 -1.987 -17.021 1.00 53.44 120 SER A CA 1
ATOM 914 C C . SER A 1 120 ? 29.509 -2.899 -18.187 1.00 53.44 120 SER A C 1
ATOM 916 O O . SER A 1 120 ? 28.386 -3.392 -18.230 1.00 53.44 120 SER A O 1
ATOM 918 N N . GLU A 1 121 ? 30.442 -3.064 -19.126 1.00 54.88 121 GLU A N 1
ATOM 919 C CA . GLU A 1 121 ? 30.616 -4.116 -20.149 1.00 54.88 121 GLU A CA 1
ATOM 920 C C . GLU A 1 121 ? 29.713 -5.374 -20.066 1.00 54.88 121 GLU A C 1
ATOM 922 O O . GLU A 1 121 ? 30.189 -6.492 -19.888 1.00 54.88 121 GLU A O 1
ATOM 927 N N . ILE A 1 122 ? 28.396 -5.239 -20.226 1.00 54.34 122 ILE A N 1
ATOM 928 C CA . ILE A 1 122 ? 27.489 -6.385 -20.451 1.00 54.34 122 ILE A CA 1
ATOM 929 C C . ILE A 1 122 ? 26.740 -6.233 -21.793 1.00 54.34 122 ILE A C 1
ATOM 931 O O . ILE A 1 122 ? 25.965 -7.100 -22.186 1.00 54.34 122 ILE A O 1
ATOM 935 N N . ILE A 1 123 ? 27.012 -5.160 -22.551 1.00 49.78 123 ILE A N 1
ATOM 936 C CA . ILE A 1 123 ? 26.490 -4.941 -23.915 1.00 49.78 123 ILE A CA 1
ATOM 937 C C . ILE A 1 123 ? 27.596 -4.458 -24.880 1.00 49.78 123 ILE A C 1
ATOM 939 O O . ILE A 1 123 ? 27.370 -3.564 -25.694 1.00 49.78 123 ILE A O 1
ATOM 943 N N . ALA A 1 124 ? 28.796 -5.036 -24.783 1.00 38.56 124 ALA A N 1
ATOM 944 C CA . ALA A 1 124 ? 29.796 -5.009 -25.854 1.00 38.56 124 ALA A CA 1
ATOM 945 C C . ALA A 1 124 ? 30.087 -6.446 -26.297 1.00 38.56 124 ALA A C 1
ATOM 947 O O . ALA A 1 124 ? 30.169 -7.316 -25.399 1.00 38.56 124 ALA A O 1
#

Sequence (124 aa):
MPKVNTSIGSIFKLAIPIYIGMLSNTLVGVVDTGFMGRVGVLPQSAVGYGSLFYMVYYLMGFGFVLGAQIIIARRMGEGKLRRVGPIFINTAFVMLIYAALIILLVLLGIQTFFSLILNSEIIA

Radius of gyration: 20.85 Å; chains: 1; bounding box: 52×35×48 Å

pLDDT: mean 83.41, std 13.16, range [38.56, 96.81]